Protein AF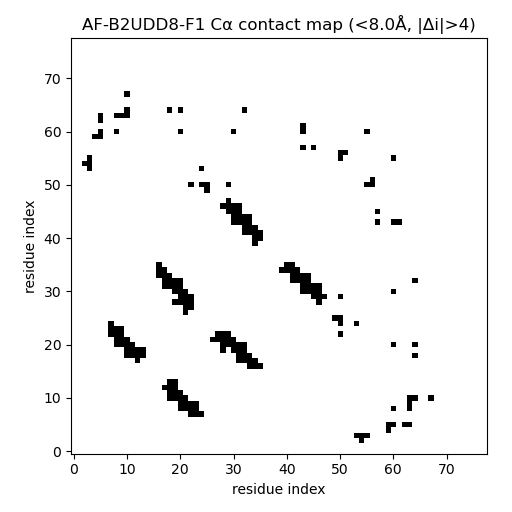-B2UDD8-F1 (afdb_monomer)

Sequence (78 aa):
MATPTTDDLAVYRRDHRTLEVFSHLTRGRCSTVFFFEFSSHPSIVPFLIPSYMQGITTELIREAGQQFLQREAAVLPV

Mean predicted aligned error: 5.68 Å

Organism: Ralstonia pickettii (strain 12J) (NCBI:txid402626)

Solvent-accessible surface area (backbone atoms only — not comparable to full-atom values): 4666 Å² total; per-residue (Å²): 132,79,82,64,54,52,86,45,44,50,75,44,80,77,52,101,44,32,36,40,32,29,27,67,88,74,72,39,73,35,32,39,37,38,55,46,98,93,42,96,65,63,49,74,50,67,48,81,62,69,41,56,77,56,56,56,43,73,65,50,53,49,50,38,52,51,55,52,52,54,52,55,59,72,70,58,83,129

pLDDT: mean 84.19, std 10.85, range [50.09, 94.56]

Radius of gyration: 12.65 Å; Cα contacts (8 Å, |Δi|>4): 110; chains: 1; bounding box: 27×29×35 Å

Structure (mmCIF, N/CA/C/O backbone):
data_AF-B2UDD8-F1
#
_entry.id   AF-B2UDD8-F1
#
loop_
_atom_site.group_PDB
_atom_site.id
_atom_site.type_symbol
_atom_site.label_atom_id
_atom_site.label_alt_id
_atom_site.label_comp_id
_atom_site.label_asym_id
_atom_site.label_entity_id
_atom_site.label_seq_id
_atom_site.pdbx_PDB_ins_code
_atom_site.Cartn_x
_atom_site.Cartn_y
_atom_site.Cartn_z
_atom_site.occupancy
_atom_site.B_iso_or_equiv
_atom_site.auth_seq_id
_atom_site.auth_comp_id
_atom_site.auth_asym_id
_atom_site.auth_atom_id
_atom_site.pdbx_PDB_model_num
ATOM 1 N N . MET A 1 1 ? -7.118 1.140 21.079 1.00 56.50 1 MET A N 1
ATOM 2 C CA . MET A 1 1 ? -7.159 0.663 19.679 1.00 56.50 1 MET A CA 1
ATOM 3 C C . MET A 1 1 ? -5.772 0.137 19.356 1.00 56.50 1 MET A C 1
ATOM 5 O O . MET A 1 1 ? -4.821 0.784 19.776 1.00 56.50 1 MET A O 1
ATOM 9 N N . ALA A 1 2 ? -5.651 -1.041 18.742 1.00 71.88 2 ALA A N 1
ATOM 10 C CA . ALA A 1 2 ? -4.350 -1.562 18.323 1.00 71.88 2 ALA A CA 1
ATOM 11 C C . ALA A 1 2 ? -3.798 -0.702 17.176 1.00 71.88 2 ALA A C 1
ATOM 13 O O . ALA A 1 2 ? -4.575 -0.213 16.356 1.00 71.88 2 ALA A O 1
ATOM 14 N N . THR A 1 3 ? -2.485 -0.483 17.156 1.00 83.69 3 THR A N 1
ATOM 15 C CA . THR A 1 3 ? -1.807 0.207 16.054 1.00 83.69 3 THR A CA 1
ATOM 16 C C . THR A 1 3 ? -1.906 -0.661 14.797 1.00 83.69 3 THR A C 1
ATOM 18 O O . THR A 1 3 ? -1.522 -1.828 14.889 1.00 83.69 3 THR A O 1
ATOM 21 N N . PRO A 1 4 ? -2.397 -0.141 13.655 1.00 87.06 4 PRO A N 1
ATOM 22 C CA . PRO A 1 4 ? -2.482 -0.921 12.425 1.00 87.06 4 PRO A CA 1
ATOM 23 C C . PRO A 1 4 ? -1.117 -1.417 11.962 1.00 87.06 4 PRO A C 1
ATOM 25 O O . PRO A 1 4 ? -0.123 -0.690 12.059 1.00 87.06 4 PRO A O 1
ATOM 28 N N . THR A 1 5 ? -1.085 -2.623 11.409 1.00 91.62 5 THR A N 1
ATOM 29 C CA . THR A 1 5 ? 0.109 -3.219 10.797 1.00 91.62 5 THR A CA 1
ATOM 30 C C . THR A 1 5 ? -0.136 -3.520 9.320 1.00 91.62 5 THR A C 1
ATOM 32 O O . THR A 1 5 ? -1.220 -3.284 8.783 1.00 91.62 5 THR A O 1
ATOM 35 N N . THR A 1 6 ? 0.884 -4.018 8.617 1.00 92.06 6 THR A N 1
ATOM 36 C CA . THR A 1 6 ? 0.730 -4.412 7.212 1.00 92.06 6 THR A CA 1
ATOM 37 C C . THR A 1 6 ? -0.221 -5.599 7.046 1.00 92.06 6 THR A C 1
ATOM 39 O O . THR A 1 6 ? -0.807 -5.734 5.979 1.00 92.06 6 THR A O 1
ATOM 42 N N . ASP A 1 7 ? -0.440 -6.404 8.092 1.00 91.94 7 ASP A N 1
ATOM 43 C CA . ASP A 1 7 ? -1.393 -7.524 8.083 1.00 91.94 7 ASP A CA 1
ATOM 44 C C . ASP A 1 7 ? -2.858 -7.055 8.056 1.00 91.94 7 ASP A C 1
ATOM 46 O O . ASP A 1 7 ? -3.745 -7.788 7.618 1.00 91.94 7 ASP A O 1
ATOM 50 N N . ASP A 1 8 ? -3.124 -5.811 8.466 1.00 90.81 8 ASP A N 1
ATOM 51 C CA . ASP A 1 8 ? -4.444 -5.186 8.350 1.00 90.81 8 ASP A CA 1
ATOM 52 C C . ASP A 1 8 ? -4.744 -4.688 6.926 1.00 90.81 8 ASP A C 1
ATOM 54 O O . ASP A 1 8 ? -5.852 -4.199 6.656 1.00 90.81 8 ASP A O 1
ATOM 58 N N . LEU A 1 9 ? -3.766 -4.784 6.019 1.00 92.19 9 LEU A N 1
ATOM 59 C CA . LEU A 1 9 ? -3.846 -4.303 4.650 1.00 92.19 9 LEU A CA 1
ATOM 60 C C . LEU A 1 9 ? -3.758 -5.454 3.645 1.00 92.19 9 LEU A C 1
ATOM 62 O O . LEU A 1 9 ? -2.842 -6.271 3.663 1.00 92.19 9 LEU A O 1
ATOM 66 N N . ALA A 1 10 ? -4.676 -5.452 2.686 1.00 93.50 10 ALA A N 1
ATOM 67 C CA . ALA A 1 10 ? -4.601 -6.297 1.506 1.00 93.50 10 ALA A CA 1
ATOM 68 C C . ALA A 1 10 ? -4.184 -5.448 0.302 1.00 93.50 10 ALA A C 1
ATOM 70 O O . ALA A 1 10 ? -4.811 -4.431 0.000 1.00 93.50 10 ALA A O 1
ATOM 71 N N . VAL A 1 11 ? -3.123 -5.865 -0.387 1.00 94.44 11 VAL A N 1
ATOM 72 C CA . VAL A 1 11 ? -2.601 -5.187 -1.579 1.00 94.44 11 VAL A CA 1
ATOM 73 C C . VAL A 1 11 ? -2.880 -6.050 -2.800 1.00 94.44 11 VAL A C 1
ATOM 75 O O . VAL A 1 11 ? -2.581 -7.243 -2.801 1.00 94.44 11 VAL A O 1
ATOM 78 N N . TYR A 1 12 ? -3.432 -5.438 -3.843 1.00 93.62 12 TYR A N 1
ATOM 79 C CA . TYR A 1 12 ? -3.728 -6.101 -5.108 1.00 93.62 12 TYR A CA 1
ATOM 80 C C . TYR A 1 12 ? -3.108 -5.341 -6.269 1.00 93.62 12 TYR A C 1
ATOM 82 O O . TYR A 1 12 ? -3.143 -4.108 -6.320 1.00 93.62 12 TYR A O 1
ATOM 90 N N . ARG A 1 13 ? -2.591 -6.087 -7.245 1.00 93.62 13 ARG A N 1
ATOM 91 C CA . ARG A 1 13 ? -2.158 -5.519 -8.516 1.00 93.62 13 ARG A CA 1
ATOM 92 C C . ARG A 1 13 ? -3.367 -5.281 -9.411 1.00 93.62 13 ARG A C 1
ATOM 94 O O . ARG A 1 13 ? -4.043 -6.227 -9.803 1.00 93.62 13 ARG A O 1
ATOM 101 N N . ARG A 1 14 ? -3.615 -4.015 -9.752 1.00 92.12 14 ARG A N 1
ATOM 102 C CA . ARG A 1 14 ? -4.628 -3.639 -10.746 1.00 92.12 14 ARG A CA 1
ATOM 103 C C . ARG A 1 1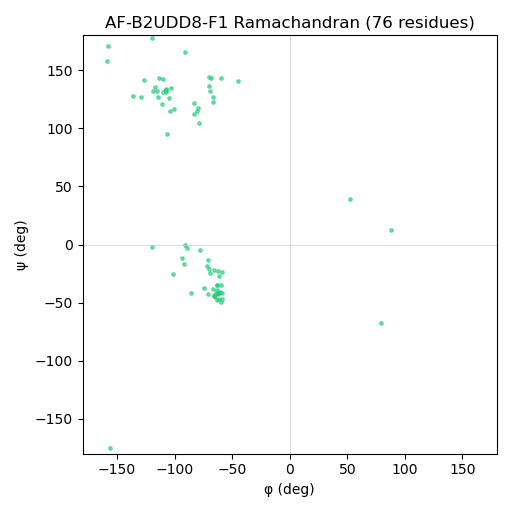4 ? -4.051 -3.678 -12.157 1.00 92.12 14 ARG A C 1
ATOM 105 O O . ARG A 1 14 ? -4.706 -4.158 -13.075 1.00 92.12 14 ARG A O 1
ATOM 112 N N . ASP A 1 15 ? -2.826 -3.183 -12.315 1.00 90.44 15 ASP A N 1
ATOM 113 C CA . ASP A 1 15 ? -2.069 -3.219 -13.565 1.00 90.44 15 ASP A CA 1
ATOM 114 C C . ASP A 1 15 ? -0.551 -3.136 -13.291 1.00 90.44 15 ASP A C 1
ATOM 116 O O . ASP A 1 15 ? -0.093 -3.164 -12.146 1.00 90.44 15 ASP A O 1
ATOM 120 N N . HIS A 1 16 ? 0.261 -3.065 -14.346 1.00 86.25 16 HIS A N 1
ATOM 121 C CA . HIS A 1 16 ? 1.723 -3.009 -14.244 1.00 86.25 16 HIS A CA 1
ATOM 122 C C . HIS A 1 16 ? 2.263 -1.807 -13.436 1.00 86.25 16 HIS A C 1
ATOM 124 O O . HIS A 1 16 ? 3.357 -1.903 -12.881 1.00 86.25 16 HIS A O 1
ATOM 130 N N . ARG A 1 17 ? 1.503 -0.712 -13.313 1.00 89.00 17 ARG A N 1
ATOM 131 C CA . ARG A 1 17 ? 1.891 0.532 -12.625 1.00 89.00 17 ARG A CA 1
ATOM 132 C C . ARG A 1 17 ? 0.990 0.903 -11.452 1.00 89.00 17 ARG A C 1
ATOM 134 O O . ARG A 1 17 ? 1.279 1.891 -10.784 1.00 89.00 17 ARG A O 1
ATOM 141 N N . THR A 1 18 ? -0.062 0.142 -11.177 1.00 92.69 18 THR A N 1
ATOM 142 C CA . THR A 1 18 ? -1.048 0.509 -10.157 1.00 92.69 18 THR A CA 1
ATOM 143 C C . THR A 1 18 ? -1.292 -0.631 -9.180 1.00 92.69 18 THR A C 1
ATOM 145 O O . THR A 1 18 ? -1.659 -1.743 -9.577 1.00 92.69 18 THR A O 1
ATOM 148 N N . LEU A 1 19 ? -1.160 -0.327 -7.888 1.00 94.56 19 LEU A N 1
ATOM 149 C CA . LEU A 1 19 ? -1.617 -1.184 -6.798 1.00 94.56 19 LEU A CA 1
ATOM 150 C C . LEU A 1 19 ? -2.818 -0.548 -6.103 1.00 94.56 19 LEU A C 1
ATOM 152 O O . LEU A 1 19 ? -2.874 0.667 -5.898 1.00 94.56 19 LEU A O 1
ATOM 156 N N . GLU A 1 20 ? -3.767 -1.380 -5.702 1.00 93.94 20 GLU A N 1
ATOM 157 C CA . GLU A 1 20 ? -4.870 -0.988 -4.834 1.00 93.94 20 GLU A CA 1
ATOM 158 C C . GLU A 1 20 ? -4.659 -1.580 -3.447 1.00 93.94 20 GLU A C 1
ATOM 160 O O . GLU A 1 20 ? -4.326 -2.756 -3.304 1.00 93.94 20 GLU A O 1
ATOM 165 N N . VAL A 1 21 ? -4.855 -0.752 -2.423 1.00 92.38 21 VAL A N 1
ATOM 166 C CA . VAL A 1 21 ? -4.697 -1.144 -1.025 1.00 92.38 21 VAL A CA 1
ATOM 167 C C . VAL A 1 21 ? -6.055 -1.068 -0.352 1.00 92.38 21 VAL A C 1
ATOM 169 O O . VAL A 1 21 ? -6.748 -0.049 -0.420 1.00 92.38 21 VAL A O 1
ATOM 172 N N . PHE A 1 22 ? -6.440 -2.164 0.284 1.00 91.31 22 PHE A N 1
ATOM 173 C CA . PHE A 1 22 ? -7.670 -2.323 1.039 1.00 91.31 22 PHE A CA 1
ATOM 174 C C . PHE A 1 22 ? -7.324 -2.498 2.506 1.00 91.31 22 PHE A C 1
ATOM 176 O O . PHE A 1 22 ? -6.332 -3.136 2.837 1.00 91.31 22 PHE A O 1
ATOM 183 N N . SER A 1 23 ? -8.149 -1.944 3.384 1.00 88.88 23 SER A N 1
ATOM 184 C CA . SER A 1 23 ? -8.006 -2.137 4.819 1.00 88.88 23 SER A CA 1
ATOM 185 C C . SER A 1 23 ? -9.100 -3.050 5.347 1.00 88.88 23 SER A C 1
ATOM 187 O O . SER A 1 23 ? -10.288 -2.837 5.089 1.00 88.88 23 SER A O 1
ATOM 189 N N . HIS A 1 24 ? -8.704 -4.030 6.152 1.00 88.06 24 HIS A N 1
ATOM 190 C CA . HIS A 1 24 ? -9.630 -4.873 6.902 1.00 88.06 24 HIS A CA 1
ATOM 191 C C . HIS A 1 24 ? -10.348 -4.097 8.018 1.00 88.06 24 HIS A C 1
ATOM 193 O O . HIS A 1 24 ? -11.479 -4.434 8.373 1.00 88.06 24 HIS A O 1
ATOM 199 N N . LEU A 1 25 ? -9.740 -3.009 8.502 1.00 85.75 25 LEU A N 1
ATOM 200 C CA . LEU A 1 25 ? -10.278 -2.144 9.552 1.00 85.75 25 LEU A CA 1
ATOM 201 C C . LEU A 1 25 ? -11.421 -1.252 9.046 1.00 85.75 25 LEU A C 1
ATOM 203 O O . LEU A 1 25 ? -12.395 -1.032 9.768 1.00 85.75 25 LEU A O 1
ATOM 207 N N . THR A 1 26 ? -11.343 -0.749 7.809 1.00 81.19 26 THR A N 1
ATOM 208 C CA . THR A 1 26 ? -12.451 -0.008 7.167 1.00 81.19 26 THR A CA 1
ATOM 209 C C . THR A 1 26 ? -13.353 -0.892 6.309 1.00 81.19 26 THR A C 1
ATOM 211 O O . THR A 1 26 ? -14.409 -0.433 5.878 1.00 81.19 26 THR A O 1
ATOM 214 N N . ARG A 1 27 ? -12.943 -2.139 6.032 1.00 83.69 27 ARG A N 1
ATOM 215 C CA . ARG A 1 27 ? -13.568 -3.038 5.044 1.00 83.69 27 ARG A CA 1
ATOM 216 C C . ARG A 1 27 ? -13.720 -2.381 3.668 1.00 83.69 27 ARG A C 1
ATOM 218 O O . ARG A 1 27 ? -14.729 -2.561 2.990 1.00 83.69 27 ARG A O 1
ATOM 225 N N . GLY A 1 28 ? -12.723 -1.600 3.258 1.00 86.19 28 GLY A N 1
ATOM 226 C CA . GLY A 1 28 ? -12.784 -0.831 2.021 1.00 86.19 28 GLY A CA 1
ATOM 227 C C . GLY A 1 28 ? -11.414 -0.456 1.477 1.00 86.19 28 GLY A C 1
ATOM 228 O O . GLY A 1 28 ? -10.388 -0.633 2.135 1.00 86.19 28 GLY A O 1
ATOM 229 N N . ARG A 1 29 ? -11.404 0.074 0.251 1.00 86.50 29 ARG A N 1
ATOM 230 C CA . ARG A 1 29 ? -10.185 0.581 -0.386 1.00 86.50 29 ARG A CA 1
ATOM 231 C C . ARG A 1 29 ? -9.686 1.806 0.378 1.00 86.50 29 ARG A C 1
ATOM 233 O O . ARG A 1 29 ? -10.419 2.782 0.515 1.00 86.50 29 ARG A O 1
ATOM 240 N N . CYS A 1 30 ? -8.451 1.750 0.862 1.00 86.88 30 CYS A N 1
ATOM 241 C CA . CYS A 1 30 ? -7.825 2.824 1.626 1.00 86.88 30 CYS A CA 1
ATOM 242 C C . CYS A 1 30 ? -6.851 3.654 0.787 1.00 86.88 30 CYS A C 1
ATOM 244 O O . CYS A 1 30 ? -6.635 4.822 1.098 1.00 86.88 30 CYS A O 1
ATOM 246 N N . SER A 1 31 ? -6.267 3.097 -0.277 1.00 90.31 31 SER A N 1
ATOM 247 C CA . SER A 1 31 ? -5.304 3.830 -1.099 1.00 90.31 31 SER A CA 1
ATOM 248 C C . SER A 1 31 ? -5.150 3.246 -2.497 1.00 90.31 31 SER A C 1
ATOM 250 O O . SER A 1 31 ? -5.412 2.063 -2.733 1.00 90.31 31 SER A O 1
ATOM 252 N N . THR A 1 32 ? -4.684 4.082 -3.418 1.00 91.62 32 THR A N 1
ATOM 253 C CA . THR A 1 32 ? -4.117 3.651 -4.696 1.00 91.62 32 THR A CA 1
ATOM 254 C C . THR A 1 32 ? -2.665 4.102 -4.772 1.00 91.62 32 THR A C 1
ATOM 256 O O . THR A 1 32 ? -2.349 5.254 -4.482 1.00 91.62 32 THR A O 1
ATOM 259 N N . VAL A 1 33 ? -1.781 3.188 -5.162 1.00 92.06 33 VAL A N 1
ATOM 260 C CA . VAL A 1 33 ? -0.346 3.435 -5.313 1.00 92.06 33 VAL A CA 1
ATOM 261 C C . VAL A 1 33 ? 0.005 3.390 -6.794 1.00 92.06 33 VAL A C 1
ATOM 263 O O . VAL A 1 33 ? -0.212 2.371 -7.447 1.00 92.06 33 VAL A O 1
ATOM 266 N N . PHE A 1 34 ? 0.554 4.486 -7.311 1.00 91.69 34 PHE A N 1
ATOM 267 C CA . PHE A 1 34 ? 0.978 4.632 -8.700 1.00 91.69 34 PHE A CA 1
ATOM 268 C C . PHE A 1 34 ? 2.499 4.623 -8.813 1.00 91.69 34 PHE A C 1
ATOM 270 O O . PHE A 1 34 ? 3.195 5.373 -8.124 1.00 91.69 34 PHE A O 1
ATOM 277 N N . PHE A 1 35 ? 3.007 3.814 -9.733 1.00 88.81 35 PHE A N 1
ATOM 278 C CA . PHE A 1 35 ? 4.412 3.741 -10.101 1.00 88.81 35 PHE A CA 1
ATOM 279 C C . PHE A 1 35 ? 4.630 4.459 -11.430 1.00 88.81 35 PHE A C 1
ATOM 281 O O . PHE A 1 35 ? 3.887 4.267 -12.395 1.00 88.81 35 PHE A O 1
ATOM 288 N N . PHE A 1 36 ? 5.673 5.280 -11.485 1.00 84.38 36 PHE A N 1
ATOM 289 C CA . PHE A 1 36 ? 6.048 6.023 -12.681 1.00 84.38 36 PHE A CA 1
ATOM 290 C C . PHE A 1 36 ? 7.430 5.577 -13.139 1.00 84.38 36 PHE A C 1
ATOM 292 O O . PHE A 1 36 ? 8.344 5.493 -12.330 1.00 84.38 36 PHE A O 1
ATOM 299 N N . GLU A 1 37 ? 7.613 5.354 -14.439 1.00 81.44 37 GLU A N 1
ATOM 300 C CA . GLU A 1 37 ? 8.916 4.938 -14.989 1.00 81.44 37 GLU A CA 1
ATOM 301 C C . GLU A 1 37 ? 10.026 5.970 -14.749 1.00 81.44 37 GLU A C 1
ATOM 303 O O . GLU A 1 37 ? 11.195 5.616 -14.656 1.00 81.44 37 GLU A O 1
ATOM 308 N N . PHE A 1 38 ? 9.663 7.247 -14.615 1.00 81.81 38 PHE A N 1
ATOM 309 C CA . PHE A 1 38 ? 10.597 8.350 -14.389 1.00 81.81 38 PHE A CA 1
ATOM 310 C C . PHE A 1 38 ? 10.853 8.654 -12.902 1.00 81.81 38 PHE A C 1
ATOM 312 O O . PHE A 1 38 ? 11.595 9.586 -12.598 1.00 81.81 38 PHE A O 1
ATOM 319 N N . SER A 1 39 ? 10.233 7.924 -11.965 1.00 81.12 39 SER A N 1
ATOM 320 C CA . SER A 1 39 ? 10.365 8.177 -10.526 1.00 81.12 39 SER A CA 1
ATOM 321 C C . SER A 1 39 ? 10.557 6.881 -9.749 1.00 81.12 39 SER A C 1
ATOM 323 O O . SER A 1 39 ? 9.733 5.974 -9.805 1.00 81.12 39 SER A O 1
ATOM 325 N N . SER A 1 40 ? 11.598 6.838 -8.920 1.00 78.19 40 SER A N 1
ATOM 326 C CA . SER A 1 40 ? 11.782 5.778 -7.922 1.00 78.19 40 SER A CA 1
ATOM 327 C C . SER A 1 40 ? 10.793 5.871 -6.754 1.00 78.19 40 SER A C 1
ATOM 329 O O . SER A 1 40 ? 10.667 4.926 -5.976 1.00 78.19 40 SER A O 1
ATOM 331 N N . HIS A 1 41 ? 10.083 6.995 -6.620 1.00 81.19 41 HIS A N 1
ATOM 332 C CA . HIS A 1 41 ? 9.109 7.223 -5.560 1.00 81.19 41 HIS A CA 1
ATOM 333 C C . HIS A 1 41 ? 7.688 7.008 -6.095 1.00 81.19 41 HIS A C 1
ATOM 335 O O . HIS A 1 41 ? 7.262 7.765 -6.978 1.00 81.19 41 HIS A O 1
ATOM 341 N N . PRO A 1 42 ? 6.941 6.017 -5.572 1.00 84.94 42 PRO A N 1
ATOM 342 C CA . PRO A 1 42 ? 5.550 5.830 -5.948 1.00 84.94 42 PRO A CA 1
ATOM 343 C C . PRO A 1 42 ? 4.680 6.957 -5.381 1.00 84.94 42 PRO A C 1
ATOM 345 O O . PRO A 1 42 ? 4.894 7.421 -4.257 1.00 84.94 42 PRO A O 1
ATOM 348 N N . SER A 1 43 ? 3.668 7.376 -6.140 1.00 89.00 43 SER A N 1
ATOM 349 C CA . SER A 1 43 ? 2.637 8.281 -5.632 1.00 89.00 43 SER A CA 1
ATOM 350 C C . SER A 1 43 ? 1.584 7.470 -4.895 1.00 89.00 43 SER A C 1
ATOM 352 O O . SER A 1 43 ? 0.983 6.558 -5.458 1.00 89.00 43 SER A O 1
ATOM 354 N N . ILE A 1 44 ? 1.376 7.793 -3.623 1.00 89.00 44 ILE A N 1
ATOM 355 C CA . ILE A 1 44 ? 0.374 7.153 -2.776 1.00 89.00 44 ILE A CA 1
ATOM 356 C C . ILE A 1 44 ? -0.791 8.126 -2.652 1.00 89.00 44 ILE A C 1
ATOM 358 O O . ILE A 1 44 ? -0.639 9.209 -2.088 1.00 89.00 44 ILE A O 1
ATOM 362 N N . VAL A 1 45 ? -1.943 7.737 -3.192 1.00 87.50 45 VAL A N 1
ATOM 363 C CA . VAL A 1 45 ? -3.179 8.519 -3.166 1.00 87.50 45 VAL A CA 1
ATOM 364 C C . VAL 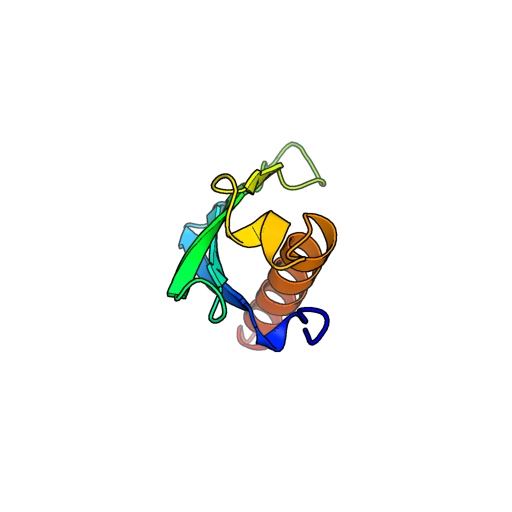A 1 45 ? -4.137 7.873 -2.164 1.00 87.50 45 VAL A C 1
ATOM 366 O O . VAL A 1 45 ? -4.846 6.924 -2.515 1.00 87.50 45 VAL A O 1
ATOM 369 N N . PRO A 1 46 ? -4.159 8.345 -0.905 1.00 77.94 46 PRO A N 1
ATOM 370 C CA . PRO A 1 46 ? -5.057 7.815 0.110 1.00 77.94 46 PRO A CA 1
ATOM 371 C C . PRO A 1 46 ? -6.508 8.213 -0.191 1.00 77.94 46 PRO A C 1
ATOM 373 O O . PRO A 1 46 ? -6.805 9.367 -0.505 1.00 77.94 46 PRO A O 1
ATOM 376 N N . PHE A 1 47 ? -7.435 7.268 -0.047 1.00 73.25 47 PHE A N 1
ATOM 377 C CA . PHE A 1 47 ? -8.866 7.555 -0.054 1.00 73.25 47 PHE A CA 1
ATOM 378 C C . PHE A 1 47 ? -9.267 8.063 1.342 1.00 73.25 47 PHE A C 1
ATOM 380 O O . PHE A 1 47 ? -9.128 7.384 2.355 1.00 73.25 47 PHE A O 1
ATOM 387 N N . LEU A 1 48 ? -9.683 9.327 1.366 1.00 65.69 48 LEU A N 1
ATOM 388 C CA . LEU A 1 48 ? -9.900 10.213 2.513 1.00 65.69 48 LEU A CA 1
ATOM 389 C C . LEU A 1 48 ? -10.640 9.627 3.735 1.00 65.69 48 LEU A C 1
ATOM 391 O O . LEU A 1 48 ? -11.677 8.998 3.579 1.00 65.69 48 LEU A O 1
ATOM 395 N N . ILE A 1 49 ? -10.140 10.040 4.917 1.00 56.03 49 ILE A N 1
ATOM 396 C CA . ILE A 1 49 ? -10.676 10.126 6.302 1.00 56.03 49 ILE A CA 1
ATOM 397 C C . ILE A 1 49 ? -10.727 8.850 7.178 1.00 56.03 49 ILE A C 1
ATOM 399 O O . ILE A 1 49 ? -9.976 8.829 8.157 1.00 56.03 49 ILE A O 1
ATOM 403 N N . PRO A 1 50 ? -11.524 7.789 6.930 1.00 59.81 50 PRO A N 1
ATOM 404 C CA . PRO A 1 50 ? -11.637 6.674 7.878 1.00 59.81 50 PRO A CA 1
ATOM 405 C C . PRO A 1 50 ? -10.321 5.922 8.098 1.00 59.81 50 PRO A C 1
ATOM 407 O O . PRO A 1 50 ? -10.037 5.504 9.213 1.00 59.81 50 PRO A O 1
ATOM 410 N N . SER A 1 51 ? -9.485 5.794 7.064 1.00 57.94 51 SER A N 1
ATOM 411 C CA . SER A 1 51 ? -8.215 5.065 7.154 1.00 57.94 51 SER A CA 1
ATOM 412 C C . SER A 1 51 ? -7.161 5.804 7.989 1.00 57.94 51 SER A C 1
ATOM 414 O O . SER A 1 51 ? -6.534 5.195 8.851 1.00 57.94 51 SER A O 1
ATOM 416 N N . TYR A 1 52 ? -7.022 7.126 7.827 1.00 64.06 52 TYR A N 1
ATOM 417 C CA . TYR A 1 52 ? -6.128 7.928 8.677 1.00 64.06 52 TYR A CA 1
ATOM 418 C C . TYR A 1 52 ? -6.609 7.980 10.131 1.00 64.06 52 TYR A C 1
ATOM 420 O O . TYR A 1 52 ? -5.797 7.872 11.045 1.00 64.06 52 TYR A O 1
ATOM 428 N N . MET A 1 53 ? -7.925 8.074 10.353 1.00 65.12 53 MET A N 1
ATOM 429 C CA . MET A 1 53 ? -8.528 8.006 11.693 1.00 65.12 53 MET A CA 1
ATOM 430 C C . MET A 1 53 ? -8.278 6.663 12.393 1.00 65.12 53 MET A C 1
ATOM 432 O O . MET A 1 53 ? -8.315 6.590 13.618 1.00 65.12 53 MET A O 1
ATOM 436 N N . GLN A 1 54 ? -8.011 5.608 11.623 1.00 74.19 54 GLN A N 1
ATOM 437 C CA . GLN A 1 54 ? -7.635 4.294 12.134 1.00 74.19 54 GLN A CA 1
ATOM 438 C C . GLN A 1 54 ? -6.124 4.128 12.321 1.00 74.19 54 GLN A C 1
ATOM 440 O O . GLN A 1 54 ? -5.714 3.100 12.838 1.00 74.19 54 GLN A O 1
ATOM 445 N N . GLY A 1 55 ? -5.304 5.122 11.959 1.00 80.75 55 GLY A N 1
ATOM 446 C CA . GLY A 1 55 ? -3.844 5.064 12.071 1.00 80.75 55 GLY A CA 1
ATOM 447 C C . GLY A 1 55 ? -3.137 4.464 10.853 1.00 80.75 55 GLY A C 1
ATOM 448 O O . GLY A 1 55 ? -1.953 4.154 10.935 1.00 80.75 55 GLY A O 1
ATOM 449 N N . ILE A 1 56 ? -3.832 4.295 9.722 1.00 86.38 56 ILE A N 1
ATOM 450 C CA . ILE A 1 56 ? -3.224 3.820 8.473 1.00 86.38 56 ILE A CA 1
ATOM 451 C C . ILE A 1 56 ? -2.494 4.995 7.825 1.00 86.38 56 ILE A C 1
ATOM 453 O O . ILE A 1 56 ? -3.117 5.899 7.264 1.00 86.38 56 ILE A O 1
ATOM 457 N N . THR A 1 57 ? -1.169 4.992 7.932 1.00 88.50 57 THR A N 1
ATOM 458 C CA . THR A 1 57 ? -0.303 6.054 7.411 1.00 88.50 57 THR A CA 1
ATOM 459 C C . THR A 1 57 ? 0.162 5.771 5.984 1.00 88.50 57 THR A C 1
ATOM 461 O O . THR A 1 57 ? 0.094 4.647 5.480 1.00 88.50 57 THR A O 1
ATOM 464 N N . THR A 1 58 ? 0.690 6.805 5.329 1.00 87.12 58 THR A N 1
ATOM 465 C CA . THR A 1 58 ? 1.339 6.680 4.018 1.00 87.12 58 THR A CA 1
ATOM 466 C C . THR A 1 58 ? 2.541 5.732 4.079 1.00 87.12 58 THR A C 1
ATOM 468 O O . THR A 1 58 ? 2.788 4.987 3.134 1.00 87.12 58 THR A O 1
ATOM 471 N N . GLU A 1 59 ? 3.270 5.725 5.194 1.00 88.88 59 GLU A N 1
ATOM 472 C CA . GLU A 1 59 ? 4.407 4.841 5.456 1.00 88.88 59 GLU A CA 1
ATOM 473 C C . GLU A 1 59 ? 3.965 3.381 5.522 1.00 88.88 59 GLU A C 1
ATOM 475 O O . GLU A 1 59 ? 4.571 2.541 4.862 1.00 88.88 59 GLU A O 1
ATOM 480 N N . LEU A 1 60 ? 2.871 3.094 6.233 1.00 90.62 60 LEU A N 1
ATOM 481 C CA . LEU A 1 60 ? 2.325 1.744 6.335 1.00 90.62 60 LEU A CA 1
ATOM 482 C C . LEU A 1 60 ? 1.851 1.223 4.971 1.00 90.62 60 LEU A C 1
ATOM 484 O O . LEU A 1 60 ? 2.114 0.080 4.600 1.00 90.62 60 LEU A O 1
ATOM 488 N N . ILE A 1 61 ? 1.198 2.086 4.187 1.00 90.62 61 ILE A N 1
ATOM 489 C CA . ILE A 1 61 ? 0.785 1.771 2.814 1.00 90.62 61 ILE A CA 1
ATOM 490 C C . ILE A 1 61 ? 2.008 1.486 1.929 1.00 90.62 61 ILE A C 1
ATOM 492 O O . ILE A 1 61 ? 1.989 0.548 1.129 1.00 90.62 61 ILE A O 1
ATOM 496 N N . ARG A 1 62 ? 3.078 2.279 2.069 1.00 90.31 62 ARG A N 1
ATOM 497 C CA . ARG A 1 62 ? 4.334 2.080 1.334 1.00 90.31 62 ARG A CA 1
ATOM 498 C C . ARG A 1 62 ? 4.958 0.730 1.674 1.00 90.31 62 ARG A C 1
ATOM 500 O O . ARG A 1 62 ? 5.349 0.007 0.761 1.00 90.31 62 ARG A O 1
ATOM 507 N N . GLU A 1 63 ? 5.026 0.396 2.957 1.00 92.88 63 GLU A N 1
ATOM 508 C CA . GLU A 1 63 ? 5.591 -0.863 3.432 1.00 92.88 63 GLU A CA 1
ATOM 509 C C . GLU A 1 63 ? 4.788 -2.066 2.923 1.00 92.88 63 GLU A C 1
ATOM 511 O O . GLU A 1 63 ? 5.363 -2.984 2.339 1.00 92.88 63 GLU A O 1
ATOM 516 N N . ALA A 1 64 ? 3.456 -2.031 3.038 1.00 92.88 64 ALA A N 1
ATOM 517 C CA . ALA A 1 64 ? 2.589 -3.088 2.517 1.00 92.88 64 ALA A CA 1
ATOM 518 C C . ALA A 1 64 ? 2.771 -3.278 0.999 1.00 92.88 64 ALA A C 1
ATOM 520 O O . ALA A 1 64 ? 2.878 -4.406 0.513 1.00 92.88 64 ALA A O 1
ATOM 521 N N . GLY A 1 65 ? 2.875 -2.178 0.244 1.00 91.69 65 GLY A N 1
ATOM 522 C CA . GLY A 1 65 ? 3.174 -2.215 -1.188 1.00 91.69 65 GLY A CA 1
ATOM 523 C C . GLY A 1 65 ? 4.533 -2.853 -1.498 1.00 91.69 65 GLY A C 1
ATOM 524 O O . GLY A 1 65 ? 4.635 -3.666 -2.413 1.00 91.69 65 GLY A O 1
ATOM 525 N N . GLN A 1 66 ? 5.573 -2.542 -0.721 1.00 91.62 66 GLN A N 1
ATOM 526 C CA . GLN A 1 66 ? 6.900 -3.144 -0.885 1.00 91.62 66 GLN A CA 1
ATOM 527 C C . GLN A 1 66 ? 6.900 -4.644 -0.572 1.00 91.62 66 GLN A C 1
ATOM 529 O O . GLN A 1 66 ? 7.455 -5.421 -1.349 1.00 91.62 66 GLN A O 1
ATOM 534 N N . GLN A 1 67 ? 6.246 -5.063 0.515 1.00 93.75 67 GLN A N 1
ATOM 535 C CA . GLN A 1 67 ? 6.114 -6.479 0.867 1.00 93.75 67 GLN A CA 1
ATOM 536 C C . GLN A 1 67 ? 5.377 -7.259 -0.230 1.00 93.75 67 GLN A C 1
ATOM 538 O O . GLN A 1 67 ? 5.790 -8.361 -0.587 1.00 93.75 67 GLN A O 1
ATOM 543 N N . PHE A 1 68 ? 4.319 -6.680 -0.804 1.00 93.31 68 PHE A N 1
ATOM 544 C CA . PHE A 1 68 ? 3.605 -7.272 -1.933 1.00 93.31 68 PHE A CA 1
ATOM 545 C C . PHE A 1 68 ? 4.519 -7.472 -3.151 1.00 93.31 68 PHE A C 1
ATOM 547 O O . PHE A 1 68 ? 4.590 -8.578 -3.682 1.00 93.31 68 PHE A O 1
ATOM 554 N N . LEU A 1 69 ? 5.275 -6.442 -3.548 1.00 90.38 69 LEU A N 1
ATOM 555 C CA . LEU A 1 69 ? 6.195 -6.519 -4.689 1.00 90.38 69 LEU A CA 1
ATOM 556 C C . LEU A 1 69 ? 7.317 -7.545 -4.477 1.00 90.38 69 LEU A C 1
ATOM 558 O O . LEU A 1 69 ? 7.670 -8.269 -5.404 1.00 90.38 69 LEU A O 1
ATOM 562 N N . GLN A 1 70 ? 7.861 -7.633 -3.260 1.00 90.94 70 GLN A N 1
ATOM 563 C CA . GLN A 1 70 ? 8.864 -8.643 -2.909 1.00 90.94 70 GLN A CA 1
ATOM 564 C C . GLN A 1 70 ? 8.302 -10.063 -3.034 1.00 90.94 70 GLN A C 1
ATOM 566 O O . GLN A 1 70 ? 8.970 -10.942 -3.575 1.00 90.94 70 GLN A O 1
ATOM 571 N N . ARG A 1 7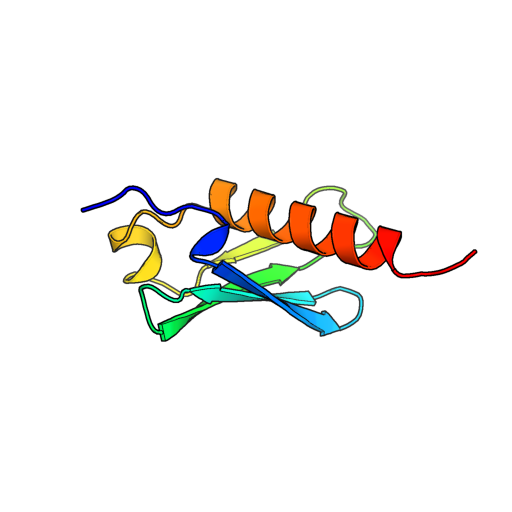1 ? 7.063 -10.283 -2.571 1.00 90.19 71 ARG A N 1
ATOM 572 C CA . ARG A 1 71 ? 6.376 -11.576 -2.702 1.00 90.19 71 ARG A CA 1
ATOM 573 C C . ARG A 1 71 ? 6.092 -11.915 -4.165 1.00 90.19 71 ARG A C 1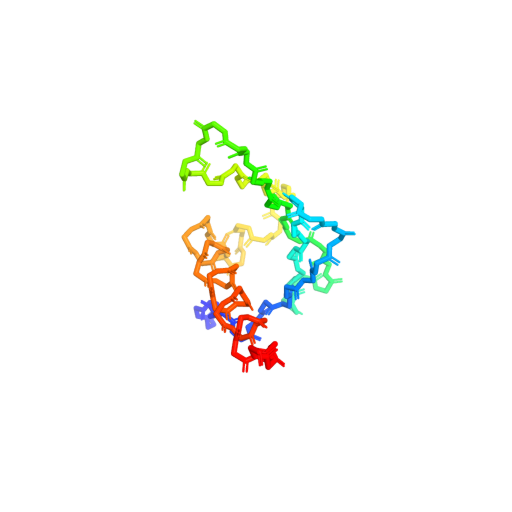
ATOM 575 O O . ARG A 1 71 ? 6.347 -13.042 -4.563 1.00 90.19 71 ARG A O 1
ATOM 582 N N . GLU A 1 72 ? 5.621 -10.962 -4.968 1.00 87.94 72 GLU A N 1
ATOM 583 C CA . GLU A 1 72 ? 5.415 -11.165 -6.411 1.00 87.94 72 GLU A CA 1
ATOM 584 C C . GLU A 1 72 ? 6.715 -11.557 -7.125 1.00 87.94 72 GLU A C 1
ATOM 586 O O . GLU A 1 7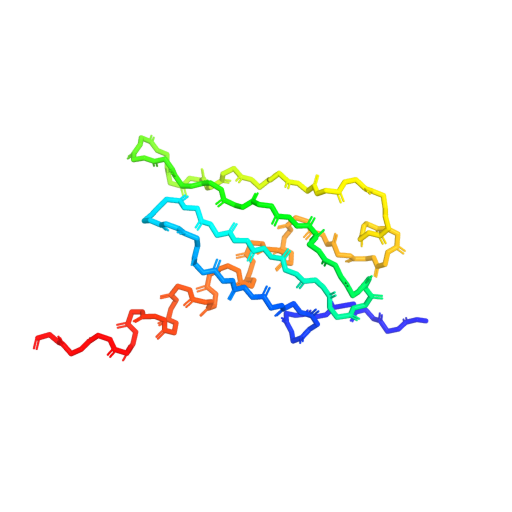2 ? 6.731 -12.522 -7.887 1.00 87.94 72 GLU A O 1
ATOM 591 N N . ALA A 1 7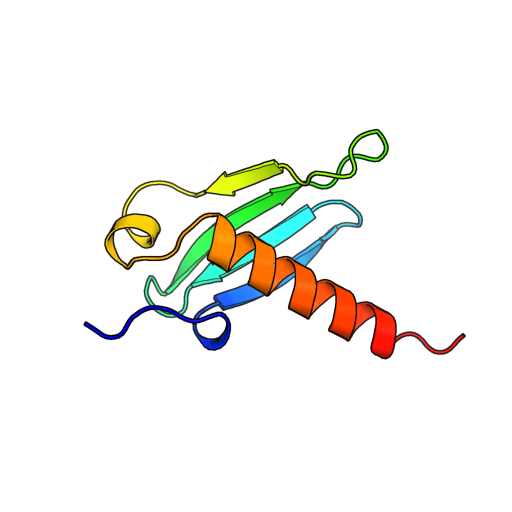3 ? 7.813 -10.847 -6.850 1.00 85.31 73 ALA A N 1
ATOM 592 C CA . ALA A 1 73 ? 9.113 -11.135 -7.449 1.00 85.31 73 ALA A CA 1
ATOM 593 C C . ALA A 1 73 ? 9.644 -12.523 -7.056 1.00 85.31 73 ALA A C 1
ATOM 595 O O . ALA A 1 73 ? 10.262 -13.194 -7.875 1.00 85.31 73 ALA A O 1
ATOM 596 N N . ALA A 1 74 ? 9.376 -12.975 -5.827 1.00 85.00 74 ALA A N 1
ATOM 597 C CA . ALA A 1 74 ? 9.775 -14.300 -5.354 1.00 85.00 74 ALA A CA 1
ATOM 598 C C . ALA A 1 74 ? 8.972 -15.456 -5.985 1.00 85.00 74 ALA A C 1
ATOM 600 O O . ALA A 1 74 ? 9.410 -16.603 -5.921 1.00 85.00 74 ALA A O 1
ATOM 601 N N . VAL A 1 75 ? 7.801 -15.178 -6.571 1.00 79.00 75 VAL A N 1
ATOM 602 C CA . VAL A 1 75 ? 6.913 -16.188 -7.177 1.00 79.00 75 VAL A CA 1
ATOM 603 C C . VAL A 1 75 ? 7.192 -16.391 -8.673 1.00 79.00 75 VAL A C 1
ATOM 605 O O . VAL A 1 75 ? 6.793 -17.413 -9.227 1.00 79.00 75 VAL A O 1
ATOM 608 N N . LEU A 1 76 ? 7.902 -15.473 -9.335 1.00 63.06 76 LEU A N 1
ATOM 609 C CA . LEU A 1 76 ? 8.280 -15.611 -10.744 1.00 63.06 76 LEU A CA 1
ATOM 610 C C . LEU A 1 76 ? 9.556 -16.474 -10.879 1.00 63.06 76 LEU A C 1
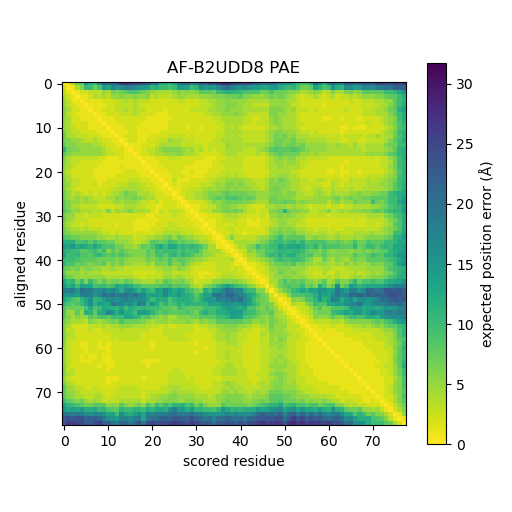ATOM 612 O O . LEU A 1 76 ? 10.623 -16.019 -10.462 1.00 63.06 76 LEU A O 1
ATOM 616 N N . PRO A 1 77 ? 9.495 -17.697 -11.449 1.00 50.09 77 PRO A N 1
ATOM 617 C CA . PRO A 1 77 ? 10.701 -18.444 -11.789 1.00 50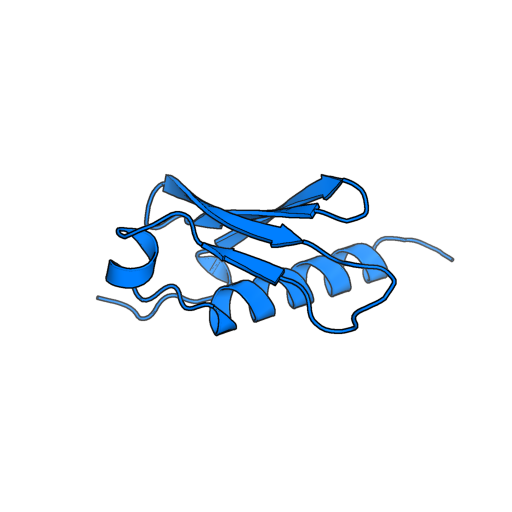.09 77 PRO A CA 1
ATOM 618 C C . PRO A 1 77 ? 11.415 -17.751 -12.959 1.00 50.09 77 PRO A C 1
ATOM 620 O O . PRO A 1 77 ? 10.771 -17.377 -13.941 1.00 50.09 77 PRO A O 1
ATOM 623 N N . VAL A 1 78 ? 12.730 -17.560 -12.811 1.00 55.69 78 VAL A N 1
ATOM 624 C CA . VAL A 1 78 ? 13.647 -17.071 -13.860 1.00 55.69 78 VAL A CA 1
ATOM 625 C C . VAL A 1 78 ? 13.673 -18.035 -15.040 1.00 55.69 78 VAL A C 1
ATOM 627 O O . VAL A 1 78 ? 13.717 -19.260 -14.783 1.00 55.69 78 VAL A O 1
#

Secondary structure (DSSP, 8-state):
-PPP-GGGEEEEE-SSSEEEEEETTTTEEEEEEEEETTEEEEEEEE-SSHHHHTT--HHHHHHHHHHHHHHHHHHS--

Foldseek 3Di:
DDADALVQWDWDDPDPFKIWIAGVQVRGTQWIWGHDPVDPDIDIGGDDDPCVVNNNDPVRVVVNVVVVVVVVVVPDDD

Nearest PDB structures (foldseek):
  8p1x-assembly1_AAA  TM=8.322E-01  e=2.989E-01  Staphylococcus epidermidis
  4wac-assembly1_A  TM=7.837E-01  e=9.862E-01  Staphylococcus aureus
  4x7r-assembly2_B  TM=7.824E-01  e=1.047E+00  Staphylococcus aureus subsp. aureus 21178
  2zf4-assembly2_C  TM=4.797E-01  e=1.252E+00  Chromobacterium violaceum
  7q7q-assembly1_HHH  TM=7.413E-01  e=7.070E+00  Blastochloris viridis